Protein AF-A0A3C1RX94-F1 (afdb_monomer_lite)

Sequence (80 aa):
VLDLAKLTIERQWHVRFIEFMPIGNNDLFADRGWISSEQLRQQIREKWGLEASQVKGNGPADVFQIPGAKGTLGFISQMS

Structure (mmCIF, N/CA/C/O backbone):
data_AF-A0A3C1RX94-F1
#
_entry.id   AF-A0A3C1RX94-F1
#
loop_
_atom_site.group_PDB
_atom_site.id
_atom_site.type_symbol
_atom_site.label_atom_id
_atom_site.label_alt_id
_atom_site.label_comp_id
_atom_site.label_asym_id
_atom_site.label_entity_id
_atom_site.label_seq_id
_atom_site.pdbx_PDB_ins_code
_atom_site.Cartn_x
_atom_site.Cartn_y
_atom_site.Cartn_z
_atom_site.occupancy
_atom_site.B_iso_or_equiv
_atom_site.auth_seq_id
_atom_site.auth_comp_id
_atom_site.auth_asym_id
_atom_site.auth_atom_id
_atom_site.pdbx_PDB_model_num
ATOM 1 N N . VAL A 1 1 ? -5.398 -3.702 -8.378 1.00 88.81 1 VAL A N 1
ATOM 2 C CA . VAL A 1 1 ? -4.867 -2.885 -7.254 1.00 88.81 1 VAL A CA 1
ATOM 3 C C . VAL A 1 1 ? -5.904 -2.726 -6.157 1.00 88.81 1 VAL A C 1
ATOM 5 O O . VAL A 1 1 ? -5.684 -3.235 -5.067 1.00 88.81 1 VAL A O 1
ATOM 8 N N . LEU A 1 2 ? -7.043 -2.084 -6.443 1.00 94.69 2 LEU A N 1
ATOM 9 C CA . LEU A 1 2 ? -8.066 -1.797 -5.433 1.00 94.69 2 LEU A CA 1
ATOM 10 C C . LEU A 1 2 ? -8.613 -3.061 -4.761 1.00 94.69 2 LEU A C 1
ATOM 12 O O . LEU A 1 2 ? -8.717 -3.082 -3.544 1.00 94.69 2 LEU A O 1
ATOM 16 N N . ASP A 1 3 ? -8.874 -4.138 -5.502 1.00 95.50 3 ASP A N 1
ATOM 17 C CA . ASP A 1 3 ? -9.376 -5.380 -4.891 1.00 95.50 3 ASP A CA 1
ATOM 18 C C . ASP A 1 3 ? -8.376 -6.002 -3.910 1.00 95.50 3 ASP A C 1
ATOM 20 O O . ASP A 1 3 ? -8.768 -6.490 -2.854 1.00 95.50 3 ASP A O 1
ATOM 24 N N . LEU A 1 4 ? -7.075 -5.907 -4.208 1.00 95.19 4 LEU A N 1
ATOM 25 C CA . LEU A 1 4 ? -6.020 -6.348 -3.294 1.00 95.19 4 LEU A CA 1
ATOM 26 C C . LEU A 1 4 ? -5.931 -5.436 -2.068 1.00 95.19 4 LEU A C 1
ATOM 28 O O . LEU A 1 4 ? -5.795 -5.926 -0.952 1.00 95.19 4 LEU A O 1
ATOM 32 N N . ALA A 1 5 ? -6.058 -4.121 -2.256 1.00 95.81 5 ALA A N 1
ATOM 33 C CA . ALA A 1 5 ? -6.086 -3.174 -1.148 1.00 95.81 5 ALA A CA 1
ATOM 34 C C . ALA A 1 5 ? -7.324 -3.369 -0.254 1.00 95.81 5 ALA A C 1
ATOM 36 O O . ALA A 1 5 ? -7.203 -3.294 0.963 1.00 95.81 5 ALA A O 1
ATOM 37 N N . LYS A 1 6 ? -8.487 -3.722 -0.823 1.00 96.56 6 LYS A N 1
ATOM 38 C CA . LYS A 1 6 ? -9.721 -4.010 -0.073 1.00 96.56 6 LYS A CA 1
ATOM 39 C C . LYS A 1 6 ? -9.537 -5.147 0.937 1.00 96.56 6 LYS A C 1
ATOM 41 O O . LYS A 1 6 ? -10.156 -5.119 1.998 1.00 96.56 6 LYS A O 1
ATOM 46 N N . LEU A 1 7 ? -8.671 -6.123 0.651 1.00 96.56 7 LEU A N 1
ATOM 47 C CA . LEU A 1 7 ? -8.417 -7.243 1.565 1.00 96.56 7 LEU A CA 1
ATOM 48 C C . LEU A 1 7 ? -7.933 -6.776 2.944 1.00 96.56 7 LEU A C 1
ATOM 50 O O . LEU A 1 7 ? -8.235 -7.440 3.933 1.00 96.56 7 LEU A O 1
ATOM 54 N N . THR A 1 8 ? -7.240 -5.636 3.030 1.00 96.38 8 THR A N 1
ATOM 55 C CA . THR A 1 8 ? -6.751 -5.084 4.304 1.00 96.38 8 THR A CA 1
ATOM 56 C C . THR A 1 8 ? -7.868 -4.470 5.149 1.00 96.38 8 THR A C 1
ATOM 58 O O . THR A 1 8 ? -7.724 -4.351 6.362 1.00 96.38 8 THR A O 1
ATOM 61 N N . ILE A 1 9 ? -9.004 -4.107 4.545 1.00 95.94 9 ILE A N 1
ATOM 62 C CA . ILE A 1 9 ? -10.147 -3.548 5.274 1.00 95.94 9 ILE A CA 1
ATOM 63 C C . ILE A 1 9 ? -10.770 -4.636 6.151 1.00 95.94 9 ILE A C 1
ATOM 65 O O . ILE A 1 9 ? -10.926 -4.473 7.359 1.00 95.94 9 ILE A O 1
ATOM 69 N N . GLU A 1 10 ? -11.088 -5.777 5.542 1.00 93.19 10 GLU A N 1
ATOM 70 C CA . GLU A 1 10 ? -11.838 -6.851 6.197 1.00 93.19 10 GLU A CA 1
ATOM 71 C C . GLU A 1 10 ? -10.933 -7.801 6.994 1.00 93.19 10 GLU A C 1
ATOM 73 O O . GLU A 1 10 ? -11.365 -8.380 8.000 1.00 93.19 10 GLU A O 1
ATOM 78 N N . ARG A 1 11 ? -9.673 -7.948 6.561 1.00 93.94 11 ARG A N 1
ATOM 79 C CA . ARG A 1 11 ? -8.698 -8.898 7.105 1.00 93.94 11 ARG A CA 1
ATOM 80 C C . ARG A 1 11 ? -7.490 -8.153 7.656 1.00 93.94 11 ARG A C 1
ATOM 82 O O . ARG A 1 11 ? -7.028 -7.182 7.069 1.00 93.94 11 ARG A O 1
ATOM 89 N N . GLN A 1 12 ? -6.933 -8.645 8.760 1.00 94.44 12 GLN A N 1
ATOM 90 C CA . GLN A 1 12 ? -5.709 -8.113 9.371 1.00 94.44 12 GLN A CA 1
ATOM 91 C C . GLN A 1 12 ? -4.466 -8.531 8.561 1.00 94.44 12 GLN A C 1
ATOM 93 O O . GLN A 1 12 ? -3.581 -9.230 9.049 1.00 94.44 12 GLN A O 1
ATOM 98 N N . TRP A 1 13 ? -4.456 -8.196 7.272 1.00 94.75 13 TRP A N 1
ATOM 99 C CA . TRP A 1 13 ? -3.432 -8.582 6.308 1.00 94.75 13 TRP A CA 1
ATOM 100 C C . TRP A 1 13 ? -2.535 -7.401 5.963 1.00 94.75 13 TRP A C 1
ATOM 102 O O . TRP A 1 13 ? -2.991 -6.267 5.833 1.00 94.75 13 TRP A O 1
ATOM 112 N N . HIS A 1 14 ? -1.256 -7.693 5.760 1.00 92.94 14 HIS A N 1
ATOM 113 C CA . HIS A 1 14 ? -0.282 -6.733 5.261 1.00 92.94 14 HIS A CA 1
ATOM 114 C C . HIS A 1 14 ? -0.068 -6.990 3.770 1.00 92.94 14 HIS A C 1
ATOM 116 O O . HIS A 1 14 ? 0.588 -7.961 3.393 1.00 92.94 14 HIS A O 1
ATOM 122 N N . VAL A 1 15 ? -0.642 -6.144 2.918 1.00 94.50 15 VAL A N 1
ATOM 123 C CA . VAL A 1 15 ? -0.510 -6.257 1.459 1.00 94.50 15 VAL A CA 1
ATOM 124 C C . VAL A 1 15 ? 0.597 -5.319 0.996 1.00 94.50 15 VAL A C 1
ATOM 126 O O . VAL A 1 15 ? 0.595 -4.144 1.355 1.00 94.50 15 VAL A O 1
ATOM 129 N N . ARG A 1 16 ? 1.555 -5.822 0.210 1.00 93.31 16 ARG A N 1
ATOM 130 C CA . ARG A 1 16 ? 2.684 -5.028 -0.296 1.00 93.31 16 ARG A CA 1
ATOM 131 C C . ARG A 1 16 ? 2.647 -4.922 -1.813 1.00 93.31 16 ARG A C 1
ATOM 133 O O . ARG A 1 16 ? 2.568 -5.938 -2.497 1.00 93.31 16 ARG A O 1
ATOM 140 N N . PHE A 1 17 ? 2.747 -3.698 -2.311 1.00 92.56 17 PHE A N 1
ATOM 141 C CA . PHE A 1 17 ? 2.962 -3.394 -3.716 1.00 92.56 17 PHE A CA 1
ATOM 142 C C . PHE A 1 17 ? 4.447 -3.128 -3.932 1.00 92.56 17 PHE A C 1
ATOM 144 O O . PHE A 1 17 ? 5.044 -2.301 -3.244 1.00 92.56 17 PHE A O 1
ATOM 151 N N . ILE A 1 18 ? 5.035 -3.867 -4.866 1.00 89.75 18 ILE A N 1
ATOM 152 C CA . ILE A 1 18 ? 6.447 -3.764 -5.219 1.00 89.75 18 ILE A CA 1
ATOM 153 C C .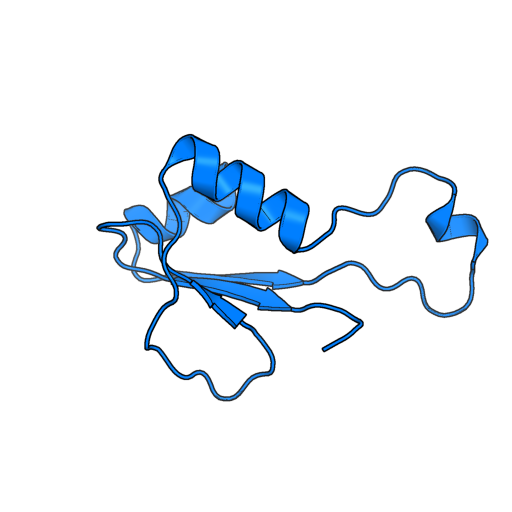 ILE A 1 18 ? 6.504 -3.247 -6.645 1.00 89.75 18 ILE A C 1
ATOM 155 O O . ILE A 1 18 ? 5.896 -3.833 -7.542 1.00 89.75 18 ILE A O 1
ATOM 159 N N . GLU A 1 19 ? 7.191 -2.130 -6.833 1.00 87.19 19 GLU A N 1
ATOM 160 C CA . GLU A 1 19 ? 7.329 -1.509 -8.140 1.00 87.19 19 GLU A CA 1
ATOM 161 C C . GLU A 1 19 ? 8.187 -2.376 -9.071 1.00 87.19 19 GLU A C 1
ATOM 163 O O . GLU A 1 19 ? 9.262 -2.846 -8.697 1.00 87.19 19 GLU A O 1
ATOM 168 N N . PHE A 1 20 ? 7.703 -2.610 -10.293 1.00 81.94 20 PHE A N 1
ATOM 169 C CA . PHE A 1 20 ? 8.337 -3.524 -11.245 1.00 81.94 20 PHE A CA 1
ATOM 170 C C . PHE A 1 20 ? 9.681 -2.991 -11.760 1.00 81.94 20 PHE A C 1
ATOM 172 O O . PHE A 1 20 ? 9.701 -1.974 -12.450 1.00 81.94 20 PHE A O 1
ATOM 179 N N . MET A 1 21 ? 10.779 -3.701 -11.473 1.00 74.69 21 MET A N 1
ATOM 180 C CA . MET A 1 21 ? 12.147 -3.360 -11.895 1.00 74.69 21 MET A CA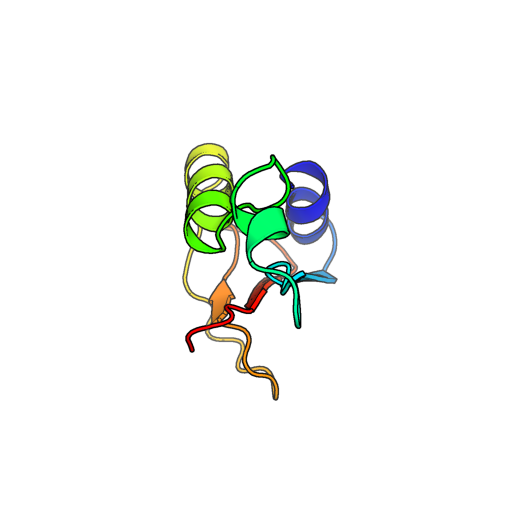 1
ATOM 181 C C . MET A 1 21 ? 12.578 -4.164 -13.135 1.00 74.69 21 MET A C 1
ATOM 183 O O . MET A 1 21 ? 12.918 -5.345 -13.001 1.00 74.69 21 MET A O 1
ATOM 187 N N . PRO A 1 22 ? 12.634 -3.565 -14.336 1.00 68.56 22 PRO A N 1
ATOM 188 C CA . PRO A 1 22 ? 13.253 -4.214 -15.483 1.00 68.56 22 PRO A CA 1
ATOM 189 C C . PRO A 1 22 ? 14.780 -4.080 -15.391 1.00 68.56 22 PRO A C 1
ATOM 191 O O . PRO A 1 22 ? 15.364 -3.072 -15.781 1.00 68.56 22 PRO A O 1
ATOM 194 N N . ILE A 1 23 ? 15.459 -5.100 -14.867 1.00 66.56 23 ILE A N 1
ATOM 195 C CA . ILE A 1 23 ? 16.926 -5.135 -14.889 1.00 66.56 23 ILE A CA 1
ATOM 19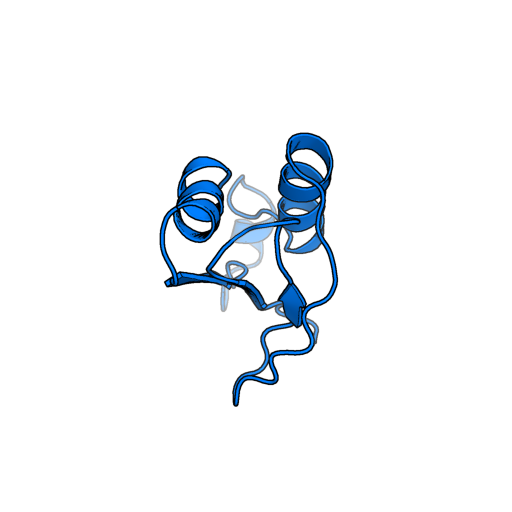6 C C . ILE A 1 23 ? 17.395 -5.451 -16.318 1.00 66.56 23 ILE A C 1
ATOM 198 O O . ILE A 1 23 ? 17.059 -6.499 -16.866 1.00 66.56 23 ILE A O 1
ATOM 202 N N . GLY A 1 24 ? 18.209 -4.567 -16.902 1.00 61.75 24 GLY A N 1
ATOM 203 C CA . GLY A 1 24 ? 18.996 -4.852 -18.109 1.00 61.75 24 GLY A CA 1
ATOM 204 C C . GLY A 1 24 ? 18.317 -4.599 -19.458 1.00 61.75 24 GLY A C 1
ATOM 205 O O . GLY A 1 24 ? 18.921 -4.914 -20.480 1.00 61.75 24 GLY A O 1
ATOM 206 N N . ASN A 1 25 ? 17.109 -4.025 -19.499 1.00 62.31 25 A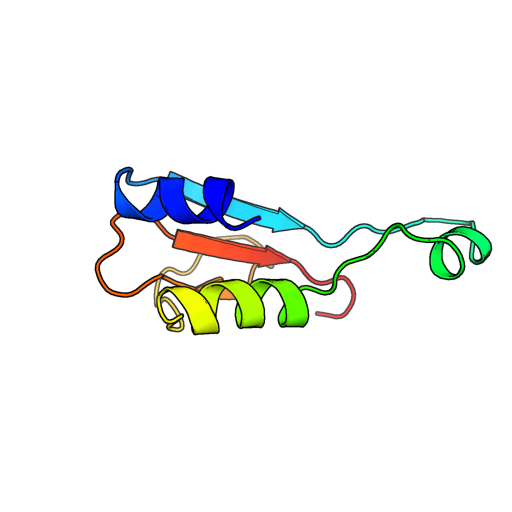SN A N 1
ATOM 207 C CA . ASN A 1 25 ? 16.471 -3.672 -20.768 1.00 62.31 25 ASN A CA 1
ATOM 208 C C . ASN A 1 25 ? 15.634 -2.386 -20.657 1.00 62.31 25 ASN A C 1
ATOM 210 O O . ASN A 1 25 ? 14.508 -2.405 -20.159 1.00 62.31 25 ASN A O 1
ATOM 214 N N . ASN A 1 26 ? 16.198 -1.268 -21.124 1.00 61.50 26 ASN A N 1
ATOM 215 C CA . ASN A 1 26 ? 15.545 0.044 -21.083 1.00 61.50 26 ASN A CA 1
ATOM 216 C C . ASN A 1 26 ? 14.295 0.117 -21.975 1.00 61.50 26 ASN A C 1
ATOM 218 O O . ASN A 1 26 ? 13.404 0.917 -21.697 1.00 61.50 26 ASN A O 1
ATOM 222 N N . ASP A 1 27 ? 14.175 -0.752 -22.981 1.00 62.47 27 ASP A N 1
ATOM 223 C CA . ASP A 1 27 ? 13.004 -0.791 -23.864 1.00 62.47 27 ASP A CA 1
ATOM 224 C C . ASP A 1 27 ? 11.734 -1.269 -23.131 1.00 62.47 27 ASP A C 1
ATOM 226 O O . ASP A 1 27 ? 10.618 -0.949 -23.538 1.00 62.47 27 ASP A O 1
ATOM 230 N N . LEU A 1 28 ? 11.878 -1.950 -21.982 1.00 59.06 28 LEU A N 1
ATOM 231 C CA . LEU A 1 28 ? 10.752 -2.344 -21.123 1.00 59.06 28 LEU A CA 1
ATOM 232 C C . LEU A 1 28 ? 10.105 -1.159 -20.384 1.00 59.06 28 LEU A C 1
ATOM 234 O O . LEU A 1 28 ? 8.987 -1.296 -19.888 1.00 59.06 28 LEU A O 1
ATOM 238 N N . PHE A 1 29 ? 10.770 0.001 -20.313 1.00 58.06 29 PHE A N 1
ATOM 239 C CA . PHE A 1 29 ? 10.157 1.227 -19.786 1.00 58.06 29 PHE A CA 1
ATOM 240 C C . PHE A 1 29 ? 9.216 1.892 -20.799 1.00 58.06 29 PHE A C 1
ATOM 242 O O . PHE A 1 29 ? 8.276 2.575 -20.392 1.00 58.06 29 PHE A O 1
ATOM 249 N N . ALA A 1 30 ? 9.454 1.702 -22.101 1.00 58.81 30 ALA A N 1
ATOM 250 C CA . ALA A 1 30 ? 8.714 2.381 -23.164 1.00 58.81 30 ALA A CA 1
ATOM 251 C C . ALA A 1 30 ? 7.349 1.733 -23.452 1.00 58.81 30 ALA A C 1
ATOM 253 O O . ALA A 1 30 ? 6.411 2.432 -23.833 1.00 58.81 30 ALA A O 1
ATOM 254 N N . ASP A 1 31 ? 7.207 0.424 -23.212 1.00 52.47 31 ASP A N 1
ATOM 255 C CA . ASP A 1 31 ? 5.992 -0.328 -23.530 1.00 52.47 31 ASP A CA 1
ATOM 256 C C . ASP A 1 31 ? 5.333 -0.950 -22.276 1.00 52.47 31 ASP A C 1
ATOM 258 O O . ASP A 1 31 ? 5.546 -2.097 -21.897 1.00 52.47 31 ASP A O 1
ATOM 262 N N . ARG A 1 32 ? 4.425 -0.175 -21.665 1.00 56.81 32 ARG A N 1
ATOM 263 C CA . ARG A 1 32 ? 3.168 -0.656 -21.036 1.00 56.81 32 ARG A CA 1
ATOM 264 C C . ARG A 1 32 ? 3.232 -1.550 -19.785 1.00 56.81 32 ARG A C 1
ATOM 266 O O . ARG A 1 32 ? 2.274 -2.280 -19.533 1.00 56.81 32 ARG A O 1
ATOM 273 N N . GLY A 1 33 ? 4.289 -1.493 -18.978 1.00 60.66 33 GLY A N 1
ATOM 274 C CA . GLY A 1 33 ? 4.425 -2.408 -17.830 1.00 60.66 33 GLY A CA 1
ATOM 275 C C . GLY A 1 33 ? 4.322 -1.810 -16.426 1.00 60.66 33 GLY A C 1
ATOM 276 O O . GLY A 1 33 ? 4.044 -2.551 -15.483 1.00 60.66 33 GLY A O 1
ATOM 277 N N . TRP A 1 34 ? 4.577 -0.511 -16.251 1.00 71.62 34 TRP A N 1
ATOM 278 C CA . TRP A 1 34 ? 4.854 0.045 -14.922 1.00 71.62 34 TRP A CA 1
ATOM 279 C C . TRP A 1 34 ? 3.766 1.005 -14.428 1.00 71.62 34 TRP A C 1
ATOM 281 O O . TRP A 1 34 ? 3.248 1.833 -15.176 1.00 71.62 34 TRP A O 1
ATOM 291 N N . ILE A 1 35 ? 3.419 0.875 -13.147 1.00 80.19 35 ILE A N 1
ATOM 292 C CA . ILE A 1 35 ? 2.592 1.830 -12.405 1.00 80.19 35 ILE A CA 1
ATOM 293 C C . ILE A 1 35 ? 3.413 2.234 -11.192 1.00 80.19 35 ILE A C 1
ATOM 295 O O . ILE A 1 35 ? 3.866 1.362 -10.445 1.00 80.19 35 ILE A O 1
ATOM 299 N N . SER A 1 36 ? 3.589 3.538 -10.991 1.00 86.25 36 SER A N 1
ATOM 300 C CA . SER A 1 36 ? 4.407 4.016 -9.884 1.00 86.25 36 SER A CA 1
ATOM 301 C C . SER A 1 36 ? 3.717 3.823 -8.538 1.00 86.25 36 SER A C 1
ATOM 303 O O . SER A 1 36 ? 2.485 3.844 -8.425 1.00 86.25 36 SER A O 1
ATOM 305 N N . SER A 1 37 ? 4.512 3.703 -7.474 1.00 88.56 37 SER A N 1
ATOM 306 C CA . SER A 1 37 ? 3.978 3.625 -6.109 1.00 88.56 37 SER A CA 1
ATOM 307 C C . SER A 1 37 ? 3.109 4.842 -5.747 1.00 88.56 37 SER A C 1
ATOM 309 O O . SER A 1 37 ? 2.146 4.705 -4.994 1.00 88.56 37 SER A O 1
ATOM 311 N N . GLU A 1 38 ? 3.387 6.035 -6.291 1.00 89.06 38 GLU A N 1
ATOM 312 C CA . GLU A 1 38 ? 2.518 7.210 -6.096 1.00 89.06 38 GLU A CA 1
ATOM 313 C C . GLU A 1 38 ? 1.167 7.053 -6.798 1.00 89.06 38 GLU A C 1
ATOM 315 O O . GLU A 1 38 ? 0.137 7.313 -6.183 1.00 89.06 38 GLU A O 1
ATOM 320 N N . GLN A 1 39 ? 1.137 6.559 -8.039 1.00 91.25 39 GLN A N 1
ATOM 321 C CA . GLN A 1 39 ? -0.124 6.323 -8.750 1.00 91.25 39 GLN A CA 1
ATOM 322 C C . GLN A 1 39 ? -1.008 5.309 -8.013 1.00 91.25 39 GLN A C 1
ATOM 324 O O . GLN A 1 39 ? -2.216 5.515 -7.891 1.00 91.25 39 GLN A O 1
ATOM 329 N N . LEU A 1 40 ? -0.416 4.239 -7.470 1.00 92.31 40 LEU A N 1
ATOM 330 C CA . LEU A 1 40 ? -1.147 3.262 -6.658 1.00 92.31 40 LEU A CA 1
ATOM 331 C C . LEU A 1 40 ? -1.708 3.890 -5.377 1.00 92.31 40 LEU A C 1
ATOM 333 O O . LEU A 1 40 ? -2.881 3.685 -5.052 1.00 92.31 40 LEU A O 1
ATOM 337 N N . ARG A 1 41 ? -0.887 4.672 -4.661 1.00 93.19 41 ARG A N 1
ATOM 338 C CA . ARG A 1 41 ? -1.313 5.393 -3.454 1.00 93.19 41 ARG A CA 1
ATOM 339 C C . ARG A 1 41 ? -2.446 6.362 -3.759 1.00 93.19 41 ARG A C 1
ATOM 341 O O . ARG A 1 41 ? -3.411 6.392 -3.003 1.00 93.19 41 ARG A O 1
ATOM 348 N N . GLN A 1 42 ? -2.373 7.088 -4.872 1.00 94.75 42 GLN A N 1
ATOM 349 C CA . GLN A 1 42 ? -3.405 8.035 -5.279 1.00 94.75 42 GLN A CA 1
ATOM 350 C C . GLN A 1 42 ? -4.738 7.340 -5.588 1.00 94.75 42 GLN A C 1
ATOM 352 O O . GLN A 1 42 ? -5.759 7.745 -5.043 1.00 94.75 42 GLN A O 1
ATOM 357 N N . GLN A 1 43 ? -4.738 6.239 -6.349 1.00 95.25 43 GLN A N 1
ATOM 358 C CA . GLN A 1 43 ? -5.967 5.474 -6.627 1.00 95.25 43 GLN A CA 1
ATOM 359 C C . GLN A 1 43 ? -6.642 4.961 -5.346 1.00 95.25 43 GLN A C 1
ATOM 361 O O . GLN A 1 43 ? -7.868 4.963 -5.227 1.00 95.25 43 GLN A O 1
ATOM 366 N N . ILE A 1 44 ? -5.847 4.499 -4.378 1.00 96.25 44 ILE A N 1
ATOM 367 C CA . ILE A 1 44 ? -6.362 4.015 -3.091 1.00 96.25 44 ILE A CA 1
ATOM 368 C C . ILE A 1 44 ? -6.884 5.190 -2.253 1.00 96.25 44 ILE A C 1
ATOM 370 O O . ILE A 1 44 ? -7.980 5.104 -1.697 1.00 96.25 44 ILE A O 1
ATOM 374 N N . ARG A 1 45 ? -6.138 6.301 -2.216 1.00 96.19 45 ARG A N 1
ATOM 375 C CA . ARG A 1 45 ? -6.495 7.534 -1.505 1.00 96.19 45 ARG A CA 1
ATOM 376 C C . ARG A 1 45 ? -7.811 8.120 -2.008 1.00 96.19 45 ARG A C 1
ATOM 378 O O . ARG A 1 45 ? -8.648 8.476 -1.191 1.00 96.19 45 ARG A O 1
ATOM 385 N N . GLU A 1 46 ? -8.022 8.172 -3.318 1.00 96.75 46 GLU A N 1
ATOM 386 C CA . GLU A 1 46 ? -9.264 8.680 -3.918 1.00 96.75 46 GLU A CA 1
ATOM 387 C C . GLU A 1 46 ? -10.482 7.826 -3.565 1.00 96.75 46 GLU A C 1
ATOM 389 O O . GLU A 1 46 ? -11.582 8.351 -3.403 1.00 96.75 46 GLU A O 1
ATOM 394 N N . LYS A 1 47 ? -10.299 6.509 -3.422 1.00 97.12 47 LYS A N 1
ATOM 395 C CA . LYS A 1 47 ? -11.409 5.593 -3.147 1.00 97.12 47 LYS A CA 1
ATOM 396 C C . LYS A 1 47 ? -11.771 5.493 -1.668 1.00 97.12 47 LYS A C 1
ATOM 398 O O . LYS A 1 47 ? -12.953 5.378 -1.347 1.00 97.12 47 LYS A O 1
ATOM 403 N N . TRP A 1 48 ? -10.777 5.467 -0.783 1.00 96.88 48 TRP A N 1
ATOM 404 C CA . TRP A 1 48 ? -10.992 5.171 0.639 1.00 96.88 48 TRP A CA 1
ATOM 405 C C . TRP A 1 48 ? -10.256 6.100 1.606 1.00 96.88 48 TRP A C 1
ATOM 407 O O . TRP A 1 48 ? -10.461 5.996 2.812 1.00 96.88 48 TRP A O 1
ATOM 417 N N . GLY A 1 49 ? -9.399 6.990 1.113 1.00 95.94 49 GLY A N 1
ATOM 418 C CA . GLY A 1 49 ? -8.385 7.648 1.928 1.00 95.94 49 GLY A CA 1
ATOM 419 C C . GLY A 1 49 ? -7.153 6.764 2.136 1.00 95.94 49 GLY A C 1
ATOM 420 O O . GLY A 1 49 ? -7.156 5.558 1.876 1.00 95.94 49 GLY A O 1
ATOM 421 N N . LEU A 1 50 ? -6.058 7.389 2.562 1.00 95.56 50 LEU A N 1
ATOM 422 C CA . LEU A 1 50 ? -4.801 6.701 2.830 1.00 95.56 50 LEU A CA 1
ATOM 423 C C . LEU A 1 50 ? -3.969 7.520 3.818 1.00 95.56 50 LEU A C 1
ATOM 425 O O . LEU A 1 50 ? -3.576 8.644 3.507 1.00 95.56 50 LEU A O 1
ATOM 429 N N . GLU A 1 51 ? -3.687 6.946 4.981 1.00 94.12 51 GLU A N 1
ATOM 430 C CA . GLU A 1 51 ? -2.953 7.589 6.073 1.00 94.12 51 GLU A CA 1
ATOM 431 C C . GLU A 1 51 ? -1.615 6.892 6.308 1.00 94.12 51 GLU A C 1
ATOM 433 O O . GLU A 1 51 ? -1.491 5.680 6.115 1.00 94.12 51 GLU A O 1
ATOM 438 N N . ALA A 1 52 ? -0.597 7.651 6.716 1.00 88.75 52 ALA A N 1
ATOM 439 C CA . ALA A 1 52 ? 0.684 7.071 7.104 1.00 88.75 52 ALA A CA 1
ATOM 440 C C . ALA A 1 52 ? 0.492 6.198 8.353 1.00 88.75 52 ALA A C 1
ATOM 442 O O . ALA A 1 52 ? -0.071 6.645 9.353 1.00 88.75 52 ALA A O 1
ATOM 443 N N . SER A 1 53 ? 0.958 4.951 8.304 1.00 81.25 53 SER A N 1
ATOM 444 C CA . SER A 1 53 ? 0.844 4.034 9.434 1.00 81.25 53 SER A CA 1
ATOM 445 C C . SER A 1 53 ? 2.054 4.167 10.356 1.00 81.25 53 SER A C 1
ATOM 447 O O . SER A 1 53 ? 3.189 4.293 9.905 1.00 81.25 53 SER A O 1
ATOM 449 N N . GLN A 1 54 ? 1.820 4.070 11.665 1.00 70.19 54 GLN A N 1
ATOM 450 C CA . GLN A 1 54 ? 2.885 4.012 12.677 1.00 70.19 54 GLN A CA 1
ATOM 451 C C . GLN A 1 54 ? 3.513 2.612 12.794 1.00 70.19 54 GLN A C 1
ATOM 453 O O . GLN A 1 54 ? 4.446 2.403 13.572 1.00 70.19 54 GLN A O 1
ATOM 458 N N . VAL A 1 55 ? 3.004 1.633 12.037 1.00 70.19 55 VAL A N 1
ATOM 459 C CA . VAL A 1 55 ? 3.525 0.265 12.016 1.00 70.19 55 VAL A CA 1
ATOM 460 C C . VAL A 1 55 ? 4.893 0.263 11.335 1.00 70.19 55 VAL A C 1
ATOM 462 O O . VAL A 1 55 ? 5.000 0.231 10.110 1.00 70.19 55 VAL A O 1
ATOM 465 N N . LYS A 1 56 ? 5.956 0.268 12.143 1.00 64.44 56 LYS A N 1
ATOM 466 C CA . LYS A 1 56 ? 7.323 0.057 11.665 1.00 64.44 56 LYS A CA 1
ATOM 467 C C . LYS A 1 56 ? 7.529 -1.423 11.350 1.00 64.44 56 LYS A C 1
ATOM 469 O O . LYS A 1 56 ? 7.605 -2.255 12.250 1.00 64.44 56 LYS A O 1
ATOM 474 N N . GLY A 1 57 ? 7.599 -1.752 10.064 1.00 66.19 57 GLY A N 1
ATOM 475 C CA . GLY A 1 57 ? 8.118 -3.041 9.612 1.00 66.19 57 GLY A CA 1
ATOM 476 C C . GLY A 1 57 ? 9.652 -3.057 9.592 1.00 66.19 57 GLY A C 1
ATOM 477 O O . GLY A 1 57 ? 10.287 -2.011 9.611 1.00 66.19 57 GLY A O 1
ATOM 478 N N . ASN A 1 58 ? 10.249 -4.247 9.477 1.00 69.44 58 ASN A N 1
ATOM 479 C CA . ASN A 1 58 ? 11.704 -4.426 9.309 1.00 69.44 58 ASN A CA 1
ATOM 480 C C . ASN A 1 58 ? 12.173 -4.315 7.838 1.00 69.44 58 ASN A C 1
ATOM 482 O O . ASN A 1 58 ? 13.245 -4.806 7.500 1.00 69.44 58 ASN A O 1
ATOM 486 N N . GLY A 1 59 ? 11.352 -3.770 6.936 1.00 73.62 59 GLY A N 1
ATOM 487 C CA . GLY A 1 59 ? 11.625 -3.736 5.494 1.00 73.62 59 GLY A CA 1
ATOM 488 C C . GLY A 1 59 ? 11.475 -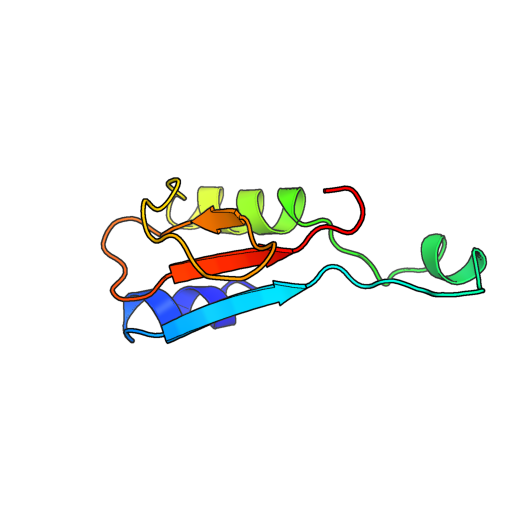2.332 4.905 1.00 73.62 59 GLY A C 1
ATOM 489 O O . GLY A 1 59 ? 10.890 -1.476 5.562 1.00 73.62 59 GLY A O 1
ATOM 490 N N . PRO A 1 60 ? 11.932 -2.106 3.661 1.00 81.62 60 PRO A N 1
ATOM 491 C CA . PRO A 1 60 ? 12.034 -0.777 3.040 1.00 81.62 60 PRO A CA 1
ATOM 492 C C . PRO A 1 60 ? 10.683 -0.190 2.602 1.00 81.62 60 PRO A C 1
ATOM 494 O O . PRO A 1 60 ? 10.640 0.768 1.845 1.00 81.62 60 PRO A O 1
ATOM 497 N N . ALA A 1 61 ? 9.572 -0.810 3.000 1.00 84.62 61 ALA A N 1
ATOM 498 C CA . ALA A 1 61 ? 8.255 -0.394 2.555 1.00 84.62 61 ALA A CA 1
ATOM 499 C C . ALA A 1 61 ? 7.788 0.828 3.344 1.00 84.62 61 ALA A C 1
ATOM 501 O O . ALA A 1 61 ? 7.737 0.774 4.575 1.00 84.62 61 ALA A O 1
ATOM 502 N N . ASP A 1 62 ? 7.319 1.854 2.640 1.00 89.25 62 ASP A N 1
ATOM 503 C CA . ASP A 1 62 ? 6.499 2.887 3.258 1.00 89.25 62 ASP A CA 1
ATOM 504 C C . ASP A 1 62 ? 5.141 2.277 3.611 1.00 89.25 62 ASP A C 1
ATOM 506 O O . ASP A 1 62 ? 4.432 1.748 2.744 1.00 89.25 62 ASP A O 1
ATOM 510 N N . VAL A 1 63 ? 4.787 2.311 4.896 1.00 92.50 63 VAL A N 1
ATOM 511 C CA . VAL A 1 63 ? 3.575 1.663 5.406 1.00 92.50 63 VAL A CA 1
ATOM 512 C C . VAL A 1 63 ? 2.463 2.689 5.577 1.00 92.50 63 VAL A C 1
ATOM 514 O O . VAL A 1 63 ? 2.600 3.691 6.274 1.00 92.50 63 VAL A O 1
ATOM 517 N N . PHE A 1 64 ? 1.322 2.390 4.975 1.00 94.12 64 PHE A N 1
ATOM 518 C CA . PHE A 1 64 ? 0.099 3.172 5.035 1.00 94.12 64 PHE A CA 1
ATOM 519 C C . PHE A 1 64 ? -1.073 2.303 5.482 1.00 94.12 64 PHE A C 1
ATOM 521 O O . PHE A 1 64 ? -1.006 1.070 5.501 1.00 94.12 64 PHE A O 1
ATOM 528 N N . GLN A 1 65 ? -2.178 2.949 5.817 1.00 95.56 65 GLN A N 1
ATOM 529 C CA . GLN A 1 65 ? -3.414 2.295 6.205 1.00 95.56 65 GLN A CA 1
ATOM 530 C C . GLN A 1 65 ? -4.605 3.034 5.595 1.00 95.56 65 GLN A C 1
ATOM 532 O O . GLN A 1 65 ? -4.619 4.261 5.510 1.00 95.56 65 GLN A O 1
ATOM 537 N N . ILE A 1 66 ? -5.597 2.273 5.136 1.00 96.69 66 ILE A N 1
ATOM 538 C CA . ILE A 1 66 ? -6.911 2.825 4.795 1.00 96.69 66 ILE A CA 1
ATOM 539 C C . ILE A 1 66 ? -7.628 3.136 6.120 1.00 96.69 66 ILE A C 1
ATOM 541 O O . ILE A 1 66 ? -7.616 2.269 7.000 1.00 96.69 66 ILE A O 1
ATOM 545 N N . PRO A 1 67 ? -8.262 4.310 6.288 1.00 95.75 67 PRO A N 1
ATOM 546 C CA . PRO A 1 67 ? -9.014 4.634 7.498 1.00 95.75 67 PRO A CA 1
ATOM 547 C C . PRO A 1 67 ? -9.980 3.511 7.909 1.00 95.75 67 PRO A C 1
ATOM 549 O O . PRO A 1 67 ? -10.820 3.068 7.125 1.00 95.75 67 PRO A O 1
ATOM 552 N N . GLY A 1 68 ? -9.833 3.013 9.139 1.00 93.44 68 GLY A N 1
ATOM 553 C CA . GLY A 1 68 ? -10.657 1.925 9.686 1.00 93.44 68 GLY A CA 1
ATOM 554 C C . GLY A 1 68 ? -10.317 0.507 9.202 1.00 93.44 68 GLY A C 1
ATOM 555 O O . GLY A 1 68 ? -10.971 -0.446 9.627 1.00 93.44 68 GLY A O 1
ATOM 556 N N . ALA A 1 69 ? -9.306 0.324 8.349 1.00 95.56 69 ALA A N 1
ATOM 557 C CA . ALA A 1 69 ? -8.865 -1.002 7.925 1.00 95.56 69 ALA A CA 1
ATOM 558 C C . ALA A 1 69 ? -8.174 -1.771 9.060 1.00 95.56 69 ALA A C 1
ATOM 560 O O . ALA A 1 69 ? -7.464 -1.186 9.874 1.00 95.56 69 ALA A O 1
ATOM 561 N N . LYS A 1 70 ? -8.334 -3.098 9.094 1.00 95.25 70 LYS A N 1
ATOM 562 C CA . LYS A 1 70 ? -7.664 -3.963 10.084 1.00 95.25 70 LYS A CA 1
ATOM 563 C C . LYS A 1 70 ? -6.197 -4.232 9.744 1.00 95.25 70 LYS A C 1
ATOM 565 O O . LYS A 1 70 ? -5.396 -4.499 10.631 1.00 95.25 70 LYS A O 1
ATOM 570 N N . GLY A 1 71 ? -5.874 -4.248 8.457 1.00 94.50 71 GLY A N 1
ATOM 571 C CA . GLY A 1 71 ? -4.550 -4.510 7.910 1.00 94.50 71 GLY A CA 1
ATOM 572 C C . GLY A 1 71 ? -3.812 -3.243 7.475 1.00 94.50 71 GLY A C 1
ATOM 573 O O . GLY A 1 71 ? -4.268 -2.127 7.714 1.00 94.50 71 GLY A O 1
ATOM 574 N N . THR A 1 72 ? -2.676 -3.417 6.794 1.00 95.19 72 THR A N 1
ATOM 575 C CA . THR A 1 72 ? -1.876 -2.296 6.264 1.00 95.19 72 THR A CA 1
ATOM 576 C C . THR A 1 72 ? -1.462 -2.515 4.811 1.00 95.19 72 THR A C 1
ATOM 578 O O . THR A 1 72 ? -1.475 -3.635 4.292 1.00 95.19 72 THR A O 1
ATOM 581 N N . LEU A 1 73 ? -1.086 -1.419 4.157 1.00 95.06 73 LEU A N 1
ATOM 582 C CA . LEU A 1 73 ? -0.591 -1.368 2.789 1.00 95.06 73 LEU A CA 1
ATOM 583 C C . LEU A 1 73 ? 0.872 -0.927 2.813 1.00 95.06 73 LEU A C 1
ATOM 585 O O . LEU A 1 73 ? 1.188 0.108 3.387 1.00 95.06 73 LEU A O 1
ATOM 589 N N . GLY A 1 74 ? 1.765 -1.700 2.204 1.00 94.06 74 GLY A N 1
ATOM 590 C CA . GLY A 1 74 ? 3.169 -1.326 2.028 1.00 94.06 74 GLY A CA 1
ATOM 591 C C . GLY A 1 74 ? 3.476 -0.999 0.572 1.00 94.06 74 GLY A C 1
ATOM 592 O O . GLY A 1 74 ? 3.027 -1.724 -0.315 1.00 94.06 74 GLY A O 1
ATOM 593 N N . PHE A 1 75 ? 4.268 0.040 0.330 1.00 92.44 75 PHE A N 1
ATOM 594 C CA . PHE A 1 75 ? 4.747 0.400 -1.006 1.00 92.44 75 PHE A CA 1
ATOM 595 C C . PHE A 1 75 ? 6.271 0.380 -1.018 1.00 92.44 75 PHE A C 1
ATOM 597 O O . PHE A 1 75 ? 6.899 0.991 -0.159 1.00 92.44 75 PHE A O 1
ATOM 604 N N . ILE A 1 76 ? 6.854 -0.360 -1.958 1.00 89.62 76 ILE A N 1
ATOM 605 C CA . ILE A 1 76 ? 8.305 -0.467 -2.135 1.00 89.62 76 ILE A CA 1
ATOM 606 C C . ILE A 1 76 ? 8.650 0.142 -3.492 1.00 89.62 76 ILE A C 1
ATOM 608 O O . ILE A 1 76 ? 8.244 -0.388 -4.530 1.00 89.62 76 ILE A O 1
ATOM 612 N N . SER A 1 77 ? 9.375 1.259 -3.445 1.00 82.56 77 SER A N 1
ATOM 613 C CA . SER A 1 77 ? 9.866 2.015 -4.600 1.00 82.56 77 SER A CA 1
ATOM 614 C C . SER A 1 77 ? 11.291 1.600 -4.964 1.00 82.56 77 SER A C 1
ATOM 616 O O . SER A 1 77 ? 12.046 1.106 -4.127 1.00 82.56 77 SER A O 1
ATOM 618 N N . GLN A 1 78 ? 11.665 1.818 -6.223 1.00 72.06 78 GLN A N 1
ATO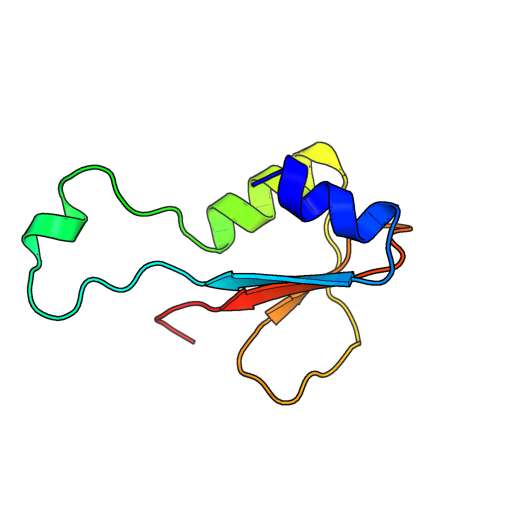M 619 C CA . GLN A 1 78 ? 13.025 1.580 -6.723 1.00 72.06 78 GLN A CA 1
ATOM 620 C C . GLN A 1 78 ? 14.019 2.675 -6.330 1.00 72.06 78 GLN A C 1
ATOM 622 O O . GLN A 1 78 ? 15.223 2.445 -6.376 1.00 72.06 78 GLN A O 1
ATOM 627 N N . MET A 1 79 ? 13.518 3.863 -5.983 1.00 60.50 79 MET A N 1
ATOM 628 C CA . MET A 1 79 ? 14.320 5.066 -5.727 1.00 60.50 79 MET A CA 1
ATOM 629 C C . MET A 1 79 ? 14.265 5.539 -4.266 1.00 60.50 79 MET A C 1
ATOM 631 O O . MET A 1 79 ? 14.360 6.738 -4.010 1.00 60.50 79 MET A O 1
ATOM 635 N N . SER A 1 80 ? 14.048 4.626 -3.318 1.00 52.91 80 SER A N 1
ATOM 636 C CA . SER A 1 80 ? 14.079 4.950 -1.884 1.00 52.91 80 SER A CA 1
ATOM 637 C C . SER A 1 80 ? 15.497 5.154 -1.358 1.00 52.91 80 SER A C 1
ATOM 639 O O . SER A 1 80 ? 16.391 4.370 -1.747 1.00 52.91 80 SER A O 1
#

Foldseek 3Di:
DQVQLVCQQVDQDEAEDEWDDDPPDPVVVVDDDTDFLVNVQVVNCVPQRKAFDPDDDPDPWRWIHRVNGNYIYTYHGPPD

Secondary structure (DSSP, 8-state):
-HHHHHHHHHS--EEEEE----TT-GGGGTSS----HHHHHHHHHHHH--EE-----SSSPEEEE-TT-SSEEEEE-TT-

pLDDT: mean 84.33, std 13.79, range [52.47, 97.12]

Radius of gyration: 13.48 Å; chains: 1; bounding box: 31×18×36 Å